Protein AF-A0A374I270-F1 (afdb_monomer)

pLDDT: mean 89.13, std 11.02, range [49.81, 97.75]

Foldseek 3Di:
DDDPDPVSVVVVVVVVVVVVVVVVVVVVVVVPDPPPDDDDQDPVRVVLLVVLVVVVVVVDDLVNVVVVVPDHSVSSVVSVVVVVVVVVVVVVVVD

Structure (mmCIF, N/CA/C/O backbone):
data_AF-A0A374I270-F1
#
_entry.id   AF-A0A374I270-F1
#
loop_
_atom_site.group_PDB
_atom_site.id
_atom_site.type_symbol
_atom_site.label_atom_id
_atom_site.label_alt_id
_atom_site.label_comp_id
_atom_site.label_asym_id
_atom_site.label_entity_id
_atom_site.label_seq_id
_atom_site.pdbx_PDB_ins_code
_atom_site.Cartn_x
_atom_site.Cartn_y
_atom_site.Cartn_z
_atom_site.occupancy
_atom_site.B_iso_or_equiv
_atom_site.auth_seq_id
_atom_site.auth_comp_id
_atom_site.auth_asym_id
_atom_site.auth_atom_id
_atom_site.pdbx_PDB_model_num
ATOM 1 N N . MET A 1 1 ? 28.838 15.331 -32.473 1.00 59.97 1 MET A N 1
ATOM 2 C CA . MET A 1 1 ? 29.424 14.663 -33.655 1.00 59.97 1 MET A CA 1
ATOM 3 C C . MET A 1 1 ? 28.445 14.801 -34.804 1.00 59.97 1 MET A C 1
ATOM 5 O O . MET A 1 1 ? 27.322 14.334 -34.671 1.00 59.97 1 MET A O 1
ATOM 9 N N . THR A 1 2 ? 28.821 15.482 -35.882 1.00 72.44 2 THR A N 1
ATOM 10 C CA . THR A 1 2 ? 27.989 15.586 -37.087 1.00 72.44 2 THR A CA 1
ATOM 11 C C . THR A 1 2 ? 28.265 14.379 -37.984 1.00 72.44 2 THR A C 1
ATOM 13 O O . THR A 1 2 ? 29.416 14.057 -38.272 1.00 72.44 2 THR A O 1
ATOM 16 N N . ILE A 1 3 ? 27.216 13.659 -38.382 1.00 75.19 3 ILE A N 1
ATOM 17 C CA . ILE A 1 3 ? 27.329 12.542 -39.324 1.00 75.19 3 ILE A CA 1
ATOM 18 C C . ILE A 1 3 ? 27.387 13.144 -40.725 1.00 75.19 3 ILE A C 1
ATOM 20 O O . ILE A 1 3 ? 26.403 13.688 -41.211 1.00 75.19 3 ILE A O 1
ATOM 24 N N . THR A 1 4 ? 28.553 13.083 -41.358 1.00 80.00 4 THR A N 1
ATOM 25 C CA . THR A 1 4 ? 28.818 13.767 -42.634 1.00 80.00 4 THR A CA 1
ATOM 26 C C . THR A 1 4 ? 28.695 12.863 -43.862 1.00 80.00 4 THR A C 1
ATOM 28 O O . THR A 1 4 ? 28.843 13.342 -44.981 1.00 80.00 4 THR A O 1
ATOM 31 N N . SER A 1 5 ? 28.422 11.561 -43.692 1.00 89.75 5 SER A N 1
ATOM 32 C CA . SER A 1 5 ? 28.330 10.606 -44.805 1.00 89.75 5 SER A CA 1
ATOM 33 C C . SER A 1 5 ? 27.226 9.568 -44.596 1.00 89.75 5 SER A C 1
ATOM 35 O O . SER A 1 5 ? 26.939 9.168 -43.467 1.00 89.75 5 SER A O 1
ATOM 37 N N . LEU A 1 6 ? 26.653 9.062 -45.692 1.00 89.50 6 LEU A N 1
ATOM 38 C CA . LEU A 1 6 ? 25.644 7.997 -45.648 1.00 89.50 6 LEU A CA 1
ATOM 39 C C . LEU A 1 6 ? 26.185 6.719 -44.984 1.00 89.50 6 LEU A C 1
ATOM 41 O O . LEU A 1 6 ? 25.492 6.081 -44.198 1.00 89.50 6 LEU A O 1
ATOM 45 N N . LYS A 1 7 ? 27.451 6.372 -45.241 1.00 90.81 7 LYS A N 1
ATOM 46 C CA . LYS A 1 7 ? 28.100 5.196 -44.643 1.00 90.81 7 LYS A CA 1
ATOM 47 C C . LYS A 1 7 ? 28.209 5.318 -43.122 1.00 90.81 7 LYS A C 1
ATOM 49 O O . LYS A 1 7 ? 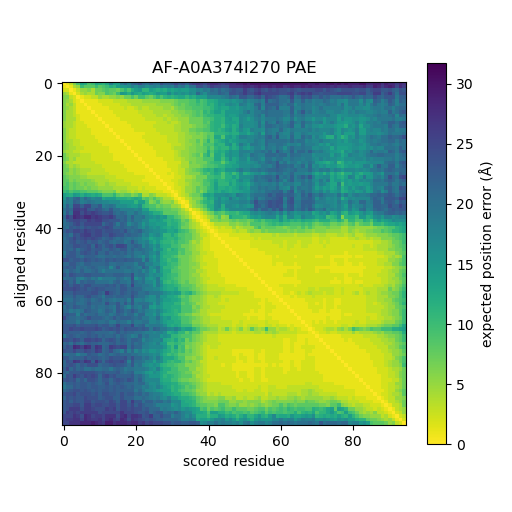27.897 4.363 -42.416 1.00 90.81 7 LYS A O 1
ATOM 54 N N . SER A 1 8 ? 28.610 6.486 -42.618 1.00 89.12 8 SER A N 1
ATOM 55 C CA . SER A 1 8 ? 28.683 6.724 -41.173 1.00 89.12 8 SER A CA 1
ATOM 56 C C . SER A 1 8 ? 27.298 6.782 -40.525 1.00 89.12 8 SER A C 1
ATOM 58 O O . SER A 1 8 ? 27.147 6.316 -39.397 1.00 89.12 8 SER A O 1
ATOM 60 N N . ALA A 1 9 ? 26.272 7.254 -41.244 1.00 91.38 9 ALA A N 1
ATOM 61 C CA . ALA A 1 9 ? 24.883 7.187 -40.789 1.00 91.38 9 ALA A CA 1
ATOM 62 C C . ALA A 1 9 ? 24.411 5.736 -40.618 1.00 91.38 9 ALA A C 1
ATOM 64 O O . ALA A 1 9 ? 23.917 5.374 -39.553 1.00 91.38 9 ALA A O 1
ATOM 65 N N . LEU A 1 10 ? 24.635 4.887 -41.625 1.00 93.69 10 LEU A N 1
ATOM 66 C CA . LEU A 1 10 ? 24.250 3.473 -41.593 1.00 93.69 10 LEU A CA 1
ATOM 67 C C . LEU A 1 10 ? 24.981 2.694 -40.492 1.00 93.69 10 LEU A C 1
ATOM 69 O O . LEU A 1 10 ? 24.367 1.905 -39.778 1.00 93.69 10 LEU A O 1
ATOM 73 N N . GLN A 1 11 ? 26.277 2.952 -40.299 1.00 92.44 11 GLN A N 1
ATOM 74 C CA . GLN A 1 11 ? 27.042 2.347 -39.204 1.00 92.44 11 GLN A CA 1
ATOM 75 C C . GLN A 1 11 ? 26.515 2.774 -37.830 1.00 92.44 11 GLN A C 1
ATOM 77 O O . GLN A 1 11 ? 26.435 1.946 -36.922 1.00 92.44 11 GLN A O 1
ATOM 82 N N . ARG A 1 12 ? 26.119 4.044 -37.678 1.00 93.69 12 ARG A N 1
ATOM 83 C CA . ARG A 1 12 ? 25.538 4.542 -36.430 1.00 93.69 12 ARG A CA 1
ATOM 84 C C . ARG A 1 12 ? 24.160 3.941 -36.163 1.00 93.69 12 ARG A C 1
ATOM 86 O O . ARG A 1 12 ? 23.892 3.594 -35.019 1.00 93.69 12 ARG A O 1
ATOM 93 N N . ILE A 1 13 ? 23.325 3.773 -37.188 1.00 95.00 13 ILE A N 1
ATOM 94 C CA . ILE A 1 13 ? 22.022 3.097 -37.072 1.00 95.00 13 ILE A CA 1
ATOM 95 C C . ILE A 1 13 ? 22.219 1.655 -36.593 1.00 95.00 13 ILE A C 1
ATOM 97 O O . ILE A 1 13 ? 21.673 1.285 -35.560 1.00 95.00 13 ILE A O 1
ATOM 101 N N . ALA A 1 14 ? 23.099 0.888 -37.241 1.00 94.44 14 ALA A N 1
ATOM 102 C CA . ALA A 1 14 ? 23.372 -0.502 -36.861 1.00 94.44 14 ALA A CA 1
ATOM 103 C C . ALA A 1 14 ? 23.986 -0.654 -35.453 1.00 94.44 14 ALA A C 1
ATOM 105 O O . ALA A 1 14 ? 23.909 -1.720 -34.837 1.00 94.44 14 ALA A O 1
ATOM 106 N N . GLN A 1 15 ? 24.661 0.382 -34.947 1.00 95.00 15 GLN A N 1
ATOM 107 C CA . GLN A 1 15 ? 25.120 0.431 -33.559 1.00 95.00 15 GLN A CA 1
ATOM 108 C C . GLN A 1 15 ? 23.950 0.706 -32.603 1.00 95.00 15 GLN A C 1
ATOM 110 O O . GLN A 1 15 ? 23.782 -0.014 -31.623 1.00 95.00 15 GLN A O 1
ATOM 115 N N . LEU A 1 16 ? 23.130 1.714 -32.908 1.00 96.50 16 LEU A N 1
ATOM 116 C CA . LEU A 1 16 ? 21.981 2.108 -32.092 1.00 96.50 16 LEU A CA 1
ATOM 117 C C . LEU A 1 16 ? 20.905 1.021 -32.009 1.00 96.50 16 LEU A C 1
ATOM 119 O O . LEU A 1 16 ? 20.230 0.921 -30.989 1.00 96.50 16 LEU A O 1
ATOM 123 N N . GLU A 1 17 ? 20.735 0.213 -33.056 1.00 96.88 17 GLU A N 1
ATOM 124 C CA . GLU A 1 17 ? 19.825 -0.937 -33.056 1.00 96.88 17 GLU A CA 1
ATOM 125 C C . GLU A 1 17 ? 20.273 -2.004 -32.053 1.00 96.88 17 GLU A C 1
ATOM 127 O O . GLU A 1 17 ? 19.467 -2.455 -31.241 1.00 96.88 17 GLU A O 1
ATOM 132 N N . ARG A 1 18 ? 21.573 -2.332 -32.033 1.00 96.44 18 ARG A N 1
ATOM 133 C CA . ARG A 1 18 ? 22.156 -3.272 -31.061 1.00 96.44 18 ARG A CA 1
ATOM 134 C C . ARG A 1 18 ? 22.082 -2.747 -29.630 1.00 96.44 18 ARG A C 1
ATOM 136 O O . ARG A 1 18 ? 21.714 -3.491 -28.727 1.00 96.44 18 ARG A O 1
ATOM 143 N N . GLU A 1 19 ? 22.390 -1.467 -29.424 1.00 96.56 19 GLU A N 1
ATOM 144 C CA . GLU A 1 19 ? 22.24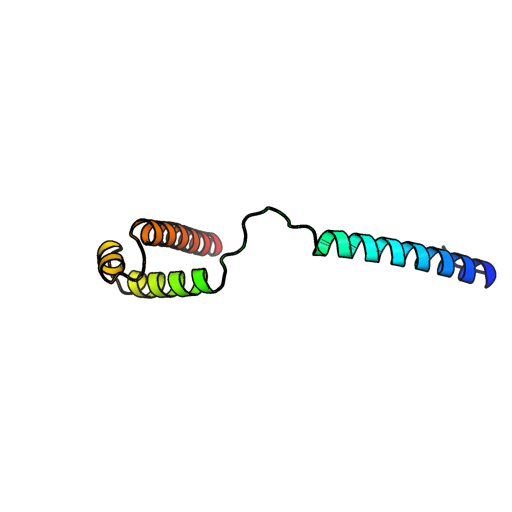7 -0.818 -28.114 1.00 96.56 19 GLU A CA 1
ATOM 145 C C . GLU A 1 19 ? 20.778 -0.831 -27.653 1.00 96.56 19 GLU A C 1
ATOM 147 O O . GLU A 1 19 ? 20.496 -1.172 -26.507 1.00 96.56 19 GLU A O 1
ATOM 152 N N . ASN A 1 20 ? 19.822 -0.545 -28.545 1.00 97.12 20 ASN A N 1
ATOM 153 C CA . ASN A 1 20 ? 18.393 -0.624 -28.224 1.00 97.12 20 ASN A CA 1
ATOM 154 C C . ASN A 1 20 ? 17.956 -2.032 -27.819 1.00 97.12 20 ASN A C 1
ATOM 156 O O . ASN A 1 20 ? 17.180 -2.178 -26.877 1.00 97.12 20 ASN A O 1
ATOM 160 N N . GLU A 1 21 ? 18.411 -3.059 -28.533 1.00 96.62 21 GLU A N 1
ATOM 161 C CA . GLU A 1 21 ? 18.074 -4.449 -28.224 1.00 96.62 21 GLU A CA 1
ATOM 162 C C . GLU A 1 21 ? 18.586 -4.851 -26.834 1.00 96.62 21 GLU A C 1
ATOM 164 O O . GLU A 1 21 ? 17.830 -5.401 -26.031 1.00 96.62 21 GLU A O 1
ATOM 169 N N . GLN A 1 22 ? 19.826 -4.480 -26.503 1.00 95.19 22 GLN A N 1
ATOM 170 C CA . GLN A 1 22 ? 20.408 -4.710 -25.179 1.00 95.19 22 GLN A CA 1
ATOM 171 C C . GLN A 1 22 ? 19.641 -3.976 -24.073 1.00 95.19 22 GLN A C 1
ATOM 173 O O . GLN A 1 22 ? 19.285 -4.586 -23.065 1.00 95.19 22 GLN A O 1
ATOM 178 N N . LEU A 1 23 ? 19.316 -2.696 -24.277 1.00 96.31 23 LEU A N 1
ATOM 179 C CA . LEU A 1 23 ? 18.552 -1.907 -23.305 1.00 96.31 23 LEU A CA 1
ATOM 180 C C . LEU A 1 23 ? 17.142 -2.470 -23.086 1.00 96.31 23 LEU A C 1
ATOM 182 O O . LEU A 1 23 ? 16.646 -2.479 -21.960 1.00 96.31 23 LEU A O 1
ATOM 186 N N . ARG A 1 24 ? 16.488 -2.976 -24.139 1.00 94.94 24 ARG A N 1
ATOM 187 C CA . ARG A 1 24 ? 15.180 -3.640 -24.022 1.00 94.94 24 ARG A CA 1
ATOM 188 C C . ARG A 1 24 ? 15.268 -4.924 -23.202 1.00 94.94 24 ARG A C 1
ATOM 190 O O . ARG A 1 24 ? 14.401 -5.150 -22.361 1.00 94.94 24 ARG A O 1
ATOM 197 N N . ALA A 1 25 ? 16.307 -5.732 -23.408 1.00 92.25 25 ALA A N 1
ATOM 198 C CA . ALA A 1 25 ? 16.531 -6.940 -22.620 1.00 92.25 25 ALA A CA 1
ATOM 199 C C . ALA A 1 25 ? 16.779 -6.615 -21.136 1.00 92.25 25 ALA A C 1
ATOM 201 O O . ALA A 1 25 ? 16.189 -7.243 -20.258 1.00 92.25 25 ALA A O 1
ATOM 202 N N . GLU A 1 26 ? 17.588 -5.594 -20.845 1.00 91.62 26 GLU A N 1
ATOM 203 C CA . GLU A 1 26 ? 17.857 -5.155 -19.472 1.00 91.62 26 GLU A CA 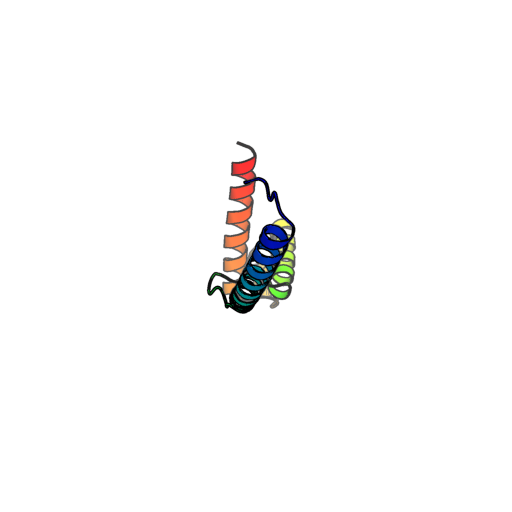1
ATOM 204 C C . GLU A 1 26 ? 16.594 -4.611 -18.780 1.00 91.62 26 GLU A C 1
ATOM 206 O O . GLU A 1 26 ? 16.320 -4.932 -17.621 1.00 91.62 26 GLU A O 1
ATOM 211 N N . LEU A 1 27 ? 15.759 -3.857 -19.503 1.00 90.31 27 LEU A N 1
ATOM 212 C CA . LEU A 1 27 ? 14.468 -3.389 -18.993 1.00 90.31 27 LEU A CA 1
ATOM 213 C C . LEU A 1 27 ? 13.524 -4.538 -18.638 1.00 90.31 27 LEU A C 1
ATOM 215 O O . LEU A 1 27 ? 12.853 -4.465 -17.608 1.00 90.31 27 LEU A O 1
ATOM 219 N N . GLU A 1 28 ? 13.468 -5.598 -19.444 1.00 89.25 28 GLU A N 1
ATOM 220 C CA . GLU A 1 28 ? 12.658 -6.773 -19.110 1.00 89.25 28 GLU A CA 1
ATOM 221 C C . GLU A 1 28 ? 13.186 -7.511 -17.877 1.00 89.25 28 GLU A C 1
ATOM 223 O O . GLU A 1 28 ? 12.399 -7.965 -17.043 1.00 89.25 28 GLU A O 1
ATOM 228 N N . VAL A 1 29 ? 14.506 -7.556 -17.679 1.00 87.38 29 VAL A N 1
ATOM 229 C CA . VAL A 1 29 ? 15.087 -8.057 -16.426 1.00 87.38 29 VAL A CA 1
ATOM 230 C C . VAL A 1 29 ? 14.638 -7.196 -15.241 1.00 87.38 29 VAL A C 1
ATOM 232 O O . VAL A 1 29 ? 14.228 -7.746 -14.221 1.00 87.38 29 VAL A O 1
ATO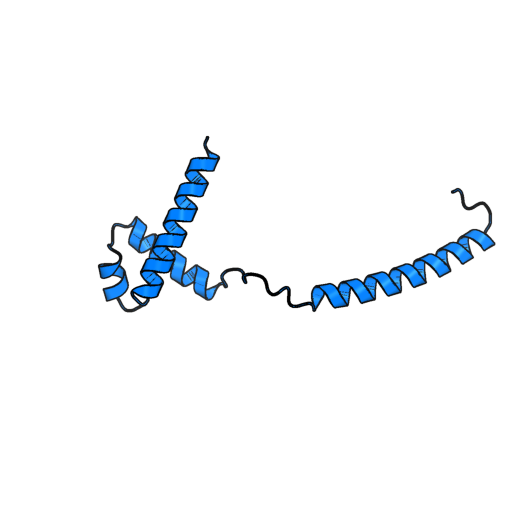M 235 N N . TYR A 1 30 ? 14.644 -5.864 -15.357 1.00 82.44 30 TYR A N 1
ATOM 236 C CA . TYR A 1 30 ? 14.209 -4.984 -14.266 1.00 82.44 30 TYR A CA 1
ATOM 237 C C . TYR A 1 30 ? 12.711 -5.054 -13.969 1.00 82.44 30 TYR A C 1
ATOM 239 O O . TYR A 1 30 ? 12.340 -5.032 -12.796 1.00 82.44 30 TYR A O 1
ATOM 247 N N . LYS A 1 31 ? 11.849 -5.179 -14.983 1.00 80.94 31 LYS A N 1
ATOM 248 C CA . LYS A 1 31 ? 10.400 -5.355 -14.784 1.00 80.94 31 LYS A CA 1
ATOM 249 C C . LYS A 1 31 ? 10.074 -6.640 -14.032 1.00 80.94 31 LYS A C 1
ATOM 251 O O . LYS A 1 31 ? 9.192 -6.644 -13.179 1.00 80.94 31 LYS A O 1
ATOM 256 N N . ASN A 1 32 ? 10.795 -7.714 -14.346 1.00 74.38 32 ASN A N 1
ATOM 257 C CA . ASN A 1 32 ? 10.574 -9.035 -13.758 1.00 74.38 32 ASN A CA 1
ATOM 258 C C . ASN A 1 32 ? 11.363 -9.254 -12.460 1.00 74.38 32 ASN A C 1
ATOM 260 O O . ASN A 1 32 ? 11.161 -10.248 -11.759 1.00 74.38 32 ASN A O 1
ATOM 264 N N . ARG A 1 33 ? 12.257 -8.328 -12.103 1.00 73.19 33 ARG A N 1
ATOM 265 C CA . ARG A 1 33 ? 12.998 -8.379 -10.848 1.00 73.19 33 ARG A CA 1
ATOM 266 C C . ARG A 1 33 ? 12.043 -8.087 -9.695 1.00 73.19 33 ARG A C 1
ATOM 268 O O . ARG A 1 33 ? 11.603 -6.957 -9.509 1.00 73.19 33 ARG A O 1
ATOM 275 N N . ASN A 1 34 ? 11.784 -9.099 -8.868 1.00 65.38 34 ASN A N 1
ATOM 276 C CA . ASN A 1 34 ? 11.141 -8.913 -7.570 1.00 65.38 34 ASN A CA 1
ATOM 277 C C . ASN A 1 34 ? 12.062 -8.049 -6.695 1.00 65.38 34 ASN A C 1
ATOM 279 O O . ASN A 1 34 ? 13.020 -8.539 -6.091 1.00 65.38 34 ASN A O 1
ATOM 283 N N . THR A 1 35 ? 11.825 -6.740 -6.675 1.00 65.69 35 THR A N 1
ATOM 284 C CA . THR A 1 35 ? 12.485 -5.819 -5.760 1.00 65.69 35 THR A CA 1
ATOM 285 C C . THR A 1 35 ? 11.935 -6.152 -4.379 1.00 65.69 35 THR A C 1
ATOM 287 O O . THR A 1 35 ? 10.839 -5.738 -4.021 1.00 65.69 35 THR A O 1
ATOM 290 N N . GLY A 1 36 ? 12.650 -6.996 -3.629 1.00 62.22 36 GLY A N 1
ATOM 291 C CA . GLY A 1 36 ? 12.261 -7.512 -2.308 1.00 62.22 36 GLY A CA 1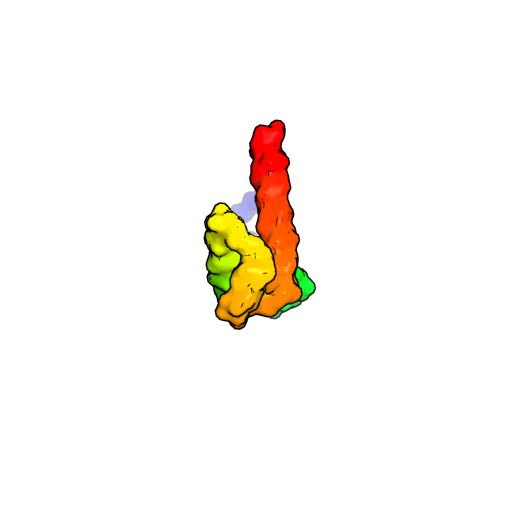
ATOM 292 C C . GLY A 1 36 ? 12.145 -6.449 -1.205 1.00 62.22 36 GLY A C 1
ATOM 293 O O . GLY A 1 36 ? 12.523 -6.698 -0.067 1.00 62.22 36 GLY A O 1
ATOM 294 N N . GLY A 1 37 ? 11.675 -5.250 -1.539 1.00 68.69 37 GLY A N 1
ATOM 295 C CA . GLY A 1 37 ? 11.285 -4.208 -0.614 1.00 68.69 37 GLY A CA 1
ATOM 296 C C . GLY A 1 37 ? 9.902 -4.460 -0.022 1.00 68.69 37 GLY A C 1
ATOM 297 O O . GLY A 1 37 ? 9.177 -5.394 -0.375 1.00 68.69 37 GLY A O 1
ATOM 298 N N . ARG A 1 38 ? 9.524 -3.584 0.910 1.00 66.38 38 ARG A N 1
ATOM 299 C CA . ARG A 1 38 ? 8.198 -3.594 1.523 1.00 66.38 38 ARG A CA 1
ATOM 300 C C . ARG A 1 38 ? 7.145 -3.417 0.431 1.00 66.38 38 ARG A C 1
ATOM 302 O O . ARG A 1 38 ? 7.070 -2.361 -0.193 1.00 66.38 38 ARG A O 1
ATOM 309 N N . LYS A 1 39 ? 6.325 -4.447 0.212 1.00 71.56 39 LYS A N 1
ATOM 310 C CA . LYS A 1 39 ? 5.166 -4.338 -0.678 1.00 71.56 39 LYS A CA 1
ATOM 311 C C . LYS A 1 39 ? 4.275 -3.205 -0.177 1.00 71.56 39 LYS A C 1
ATOM 313 O O . LYS A 1 39 ? 4.050 -3.080 1.031 1.00 71.56 39 LYS A O 1
ATOM 318 N N . LYS A 1 40 ? 3.780 -2.384 -1.106 1.00 78.12 40 LYS A N 1
ATOM 319 C CA . LYS A 1 40 ? 2.706 -1.441 -0.790 1.00 78.12 40 LYS A CA 1
ATOM 320 C C . LYS A 1 40 ? 1.530 -2.223 -0.207 1.00 78.12 40 LYS A C 1
ATOM 322 O O . LYS A 1 40 ? 1.329 -3.386 -0.559 1.00 78.12 40 LYS A O 1
ATOM 327 N N . HIS A 1 41 ? 0.794 -1.586 0.698 1.00 85.75 41 HIS A N 1
ATOM 328 C CA . HIS A 1 41 ? -0.458 -2.147 1.178 1.00 85.75 41 HIS A CA 1
ATOM 329 C C . HIS A 1 41 ? -1.372 -2.403 -0.020 1.00 85.75 41 HIS A C 1
ATOM 331 O O . HIS A 1 41 ? -1.546 -1.523 -0.865 1.00 85.75 41 HIS A O 1
ATOM 337 N N . ASP A 1 42 ? -1.860 -3.634 -0.127 1.00 88.19 42 ASP A N 1
ATOM 338 C CA . ASP A 1 42 ? -2.779 -4.025 -1.185 1.00 88.19 42 ASP A CA 1
ATOM 339 C C . ASP A 1 42 ? -4.174 -3.441 -0.928 1.00 88.19 42 ASP A C 1
ATOM 341 O O . ASP A 1 42 ? -4.452 -2.835 0.111 1.00 88.19 42 ASP A O 1
ATOM 345 N N . GLU A 1 43 ? -5.059 -3.586 -1.909 1.00 91.12 43 GLU A N 1
ATOM 346 C CA . GLU A 1 43 ? -6.405 -3.024 -1.840 1.00 91.12 43 GLU A CA 1
ATOM 347 C C . GLU A 1 43 ? -7.215 -3.599 -0.671 1.00 91.12 43 GLU A C 1
ATOM 349 O O . GLU A 1 43 ? -7.880 -2.847 0.038 1.00 91.12 43 GLU A O 1
ATOM 354 N N . ALA A 1 44 ? -7.088 -4.902 -0.400 1.00 90.88 44 ALA A N 1
ATOM 355 C CA . ALA A 1 44 ? -7.756 -5.551 0.725 1.00 90.88 44 ALA A CA 1
ATOM 356 C C . ALA A 1 44 ? -7.316 -4.953 2.071 1.00 90.88 44 ALA A C 1
ATOM 358 O O . ALA A 1 44 ? -8.149 -4.654 2.932 1.00 90.88 44 ALA A O 1
ATOM 359 N N . TRP A 1 45 ? -6.012 -4.718 2.241 1.00 92.69 45 TRP A N 1
ATOM 360 C CA . TRP A 1 45 ? -5.483 -4.051 3.423 1.00 92.69 45 TRP A CA 1
ATOM 361 C C . TRP A 1 45 ? -5.999 -2.618 3.538 1.00 92.69 45 TRP A C 1
ATOM 363 O O . TRP A 1 45 ? -6.396 -2.214 4.630 1.00 92.69 45 TRP A O 1
ATOM 373 N N . MET A 1 46 ? -6.010 -1.860 2.434 1.00 94.12 46 MET A N 1
ATOM 374 C CA . MET A 1 46 ? -6.466 -0.466 2.420 1.00 94.12 46 MET A CA 1
ATOM 375 C C . MET A 1 46 ? -7.951 -0.342 2.756 1.00 94.12 46 MET A C 1
ATOM 377 O O . MET A 1 46 ? -8.319 0.569 3.491 1.00 94.12 46 MET A O 1
ATOM 381 N N . THR A 1 47 ? -8.793 -1.249 2.264 1.00 95.69 47 THR A N 1
ATOM 382 C CA . THR A 1 47 ? -10.223 -1.285 2.597 1.00 95.69 47 THR A CA 1
ATOM 383 C C . THR A 1 47 ? -10.430 -1.530 4.089 1.00 95.69 47 THR A C 1
ATOM 385 O O . THR A 1 47 ? -11.037 -0.699 4.757 1.00 95.69 47 THR A O 1
ATOM 388 N N . SER A 1 48 ? -9.817 -2.578 4.649 1.00 95.25 48 SER A N 1
ATOM 389 C CA . SER A 1 48 ? -9.938 -2.871 6.085 1.00 95.25 48 SER A CA 1
ATOM 390 C C . SER A 1 48 ? -9.358 -1.758 6.974 1.00 95.25 48 SER A C 1
ATOM 392 O O . SER A 1 48 ? -9.902 -1.460 8.038 1.00 95.25 48 SER A O 1
ATOM 394 N N . TYR A 1 49 ? -8.285 -1.093 6.533 1.00 96.75 49 TYR A N 1
ATOM 395 C CA . TYR A 1 49 ? -7.741 0.072 7.229 1.00 96.75 49 TYR A CA 1
ATOM 396 C C . TYR A 1 49 ? -8.699 1.274 7.214 1.00 96.75 49 TYR A C 1
ATOM 398 O O . TYR A 1 49 ? -8.856 1.925 8.244 1.00 96.75 49 TYR A O 1
ATOM 406 N N . ARG A 1 50 ? -9.346 1.577 6.079 1.00 96.38 50 ARG A N 1
ATOM 407 C CA . ARG A 1 50 ? -10.317 2.683 5.982 1.00 96.38 50 ARG A CA 1
ATOM 408 C C . ARG A 1 50 ? -11.510 2.460 6.905 1.00 96.38 50 ARG A C 1
ATOM 410 O O . ARG A 1 50 ? -11.884 3.388 7.612 1.00 96.38 50 ARG A O 1
ATOM 417 N N . ASP A 1 51 ? -12.041 1.241 6.957 1.00 96.75 51 ASP A N 1
ATOM 418 C CA . ASP A 1 51 ? -13.153 0.902 7.854 1.00 96.75 51 ASP A CA 1
ATOM 4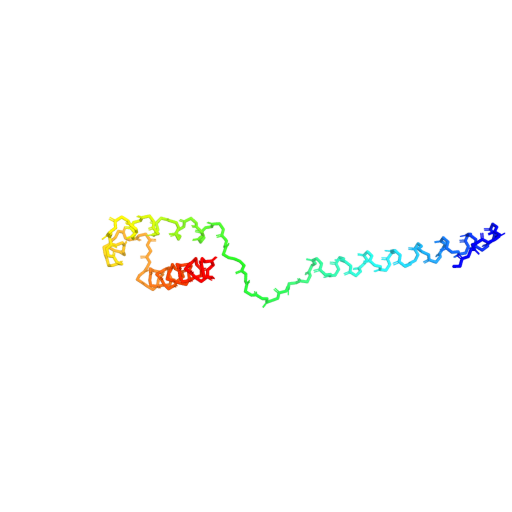19 C C . ASP A 1 51 ? -12.764 1.092 9.324 1.00 96.75 51 ASP A C 1
ATOM 421 O O . ASP A 1 51 ? -13.521 1.664 10.110 1.00 96.75 51 ASP A O 1
ATOM 425 N N . PHE A 1 52 ? -11.544 0.683 9.693 1.00 97.69 52 PHE A N 1
ATOM 426 C CA . PHE A 1 52 ? -10.984 0.980 11.010 1.00 97.69 52 PHE A CA 1
ATOM 427 C C . PHE A 1 52 ? -10.871 2.490 11.260 1.00 97.69 52 PHE A C 1
ATOM 429 O O . PHE A 1 52 ? -11.290 2.956 12.318 1.00 97.69 52 PHE A O 1
ATOM 436 N N . ALA A 1 53 ? -10.319 3.252 10.310 1.00 96.94 53 ALA A N 1
ATOM 437 C CA . ALA A 1 53 ? -10.091 4.687 10.457 1.00 96.94 53 ALA A CA 1
ATOM 438 C C . ALA A 1 53 ? -11.406 5.453 10.647 1.00 96.94 53 ALA A C 1
ATOM 440 O O . ALA A 1 53 ? -11.500 6.242 11.578 1.00 96.94 53 ALA A O 1
ATOM 441 N N . VAL A 1 54 ? -12.443 5.150 9.858 1.00 97.50 54 VAL A N 1
ATOM 442 C CA . VAL A 1 54 ? -13.773 5.770 9.988 1.00 97.50 54 VAL A CA 1
ATOM 443 C C . VAL A 1 54 ? -14.376 5.506 11.370 1.00 97.50 54 VAL A C 1
ATOM 445 O O . VAL A 1 54 ? -14.882 6.426 12.009 1.00 97.50 54 VAL A O 1
ATOM 448 N N . LYS A 1 55 ? -14.303 4.265 11.869 1.00 96.75 55 LYS A N 1
ATOM 449 C CA . LYS A 1 55 ? -14.819 3.914 13.205 1.00 96.75 55 LYS A CA 1
ATOM 450 C C . LYS A 1 55 ? -14.037 4.619 14.317 1.00 96.75 55 LYS A C 1
ATOM 452 O O . LYS A 1 55 ? -14.634 5.111 15.273 1.00 96.75 55 LYS A O 1
ATOM 457 N N . TYR A 1 56 ? -12.713 4.681 14.181 1.00 97.06 56 TYR A N 1
ATOM 458 C CA . TYR A 1 56 ? -11.826 5.313 15.155 1.00 97.06 56 TYR A CA 1
ATOM 459 C C . TYR A 1 56 ? -11.993 6.841 15.188 1.00 97.06 56 TYR A C 1
ATOM 461 O O . TYR A 1 56 ? -12.126 7.417 16.264 1.00 97.06 56 TYR A O 1
ATOM 469 N N . GLU A 1 57 ? -12.070 7.497 14.027 1.00 95.94 57 GLU A N 1
ATOM 470 C CA . GLU A 1 57 ? -12.391 8.928 13.897 1.00 95.94 57 GLU A CA 1
ATOM 471 C C . GLU A 1 57 ? -13.808 9.241 14.401 1.00 95.94 57 GLU A C 1
ATOM 473 O O . GLU A 1 57 ? -14.042 10.302 14.975 1.00 95.94 57 GLU A O 1
ATOM 478 N N . GLY A 1 58 ? -14.733 8.286 14.269 1.00 95.81 58 GLY A N 1
ATOM 479 C CA . GLY A 1 58 ? -16.070 8.329 14.864 1.00 95.81 58 GLY A CA 1
ATOM 480 C C . GLY A 1 58 ? -16.104 8.178 16.391 1.00 95.81 58 GLY A C 1
ATOM 481 O O . GLY A 1 58 ? -17.190 8.155 16.968 1.00 95.81 58 GLY A O 1
ATOM 482 N N . GLY A 1 59 ? -14.948 8.069 17.054 1.00 95.38 59 GLY A N 1
ATOM 483 C CA . GLY A 1 59 ? -14.824 8.031 18.512 1.00 95.38 59 GLY A CA 1
ATOM 484 C C . GLY A 1 59 ? -14.880 6.636 19.135 1.00 95.38 59 GLY A C 1
ATOM 485 O O . GLY A 1 59 ? -14.825 6.531 20.360 1.00 95.38 59 GLY A O 1
ATOM 486 N N . MET A 1 60 ? -14.956 5.564 18.337 1.00 97.19 60 MET A N 1
ATOM 487 C CA . MET A 1 60 ? -14.875 4.205 18.877 1.00 97.19 60 MET A CA 1
ATOM 488 C C . MET A 1 60 ? -13.461 3.898 19.367 1.00 97.19 60 MET A C 1
ATOM 490 O O . MET A 1 60 ? -12.458 4.149 18.694 1.00 97.19 60 MET A O 1
ATOM 494 N N . THR A 1 61 ? -13.371 3.260 20.526 1.00 97.12 61 THR A N 1
ATOM 495 C CA . THR A 1 61 ? -12.117 2.717 21.034 1.00 97.12 61 THR A CA 1
ATOM 496 C C . THR A 1 61 ? -11.667 1.510 20.210 1.00 97.12 61 THR A C 1
ATOM 498 O O . THR A 1 61 ? -12.459 0.777 19.616 1.00 97.12 61 THR A O 1
ATOM 501 N N . ILE A 1 62 ? -10.363 1.227 20.242 1.00 96.56 62 ILE A N 1
ATOM 502 C CA . ILE A 1 62 ? -9.775 0.045 19.587 1.00 96.56 62 ILE A CA 1
ATOM 503 C C . ILE A 1 62 ? -10.484 -1.242 20.023 1.00 96.56 62 ILE A C 1
ATOM 505 O O . ILE A 1 62 ? -10.697 -2.138 19.212 1.00 96.56 62 ILE A O 1
ATOM 509 N N . MET A 1 63 ? -10.846 -1.343 21.302 1.00 97.19 63 MET A N 1
ATOM 510 C CA . MET A 1 63 ? -11.487 -2.535 21.847 1.00 97.19 63 MET A CA 1
ATOM 511 C C . MET A 1 63 ? -12.931 -2.694 21.371 1.00 97.19 63 MET A C 1
ATOM 513 O O . MET A 1 63 ? -13.333 -3.821 21.098 1.00 97.19 63 MET A O 1
ATOM 517 N N . GLU A 1 64 ? -13.675 -1.600 21.208 1.00 97.19 64 GLU A N 1
ATOM 518 C CA . GLU A 1 64 ? -15.021 -1.624 20.620 1.00 97.19 64 GLU A CA 1
ATOM 519 C C . GLU A 1 64 ? -14.979 -2.031 19.145 1.00 97.19 64 GLU A C 1
ATOM 521 O O . GLU A 1 64 ? -15.777 -2.861 18.717 1.00 97.19 64 GLU A O 1
ATOM 526 N N . ILE A 1 65 ? -13.998 -1.537 18.382 1.00 97.00 65 ILE A N 1
ATOM 527 C CA . ILE A 1 65 ? -13.808 -1.935 16.978 1.00 97.00 65 ILE A CA 1
ATOM 528 C C . ILE A 1 65 ? -13.443 -3.423 16.881 1.00 97.00 65 ILE A C 1
ATOM 530 O O . ILE A 1 65 ? -13.985 -4.149 16.053 1.00 97.00 65 ILE A O 1
ATOM 534 N N . VAL A 1 66 ? -12.555 -3.910 17.753 1.00 96.94 66 VAL A N 1
ATOM 535 C CA . VAL A 1 66 ? -12.174 -5.333 17.801 1.00 96.94 66 VAL A CA 1
ATOM 536 C C . VAL A 1 66 ? -13.354 -6.220 18.204 1.00 96.94 66 VAL A C 1
ATOM 538 O O . VAL A 1 66 ? -13.476 -7.331 17.693 1.00 96.94 66 VAL A O 1
ATOM 541 N N . ALA A 1 67 ? -14.236 -5.748 19.088 1.00 97.00 67 ALA A N 1
ATOM 542 C CA . ALA A 1 67 ? -15.412 -6.499 19.526 1.00 97.00 67 ALA A CA 1
ATOM 543 C C . ALA A 1 67 ? -16.416 -6.772 18.390 1.00 97.00 67 ALA A C 1
ATOM 545 O O . ALA A 1 67 ? -17.161 -7.744 18.473 1.00 97.00 67 ALA A O 1
ATOM 546 N N . GLN A 1 68 ? -16.399 -5.982 17.311 1.00 95.50 68 GLN A N 1
ATOM 547 C CA . GLN A 1 68 ? -17.215 -6.228 16.112 1.00 95.50 68 GLN A CA 1
ATOM 548 C C . GLN A 1 68 ? -16.739 -7.446 15.301 1.00 95.50 68 GLN A C 1
ATOM 550 O O . GLN A 1 68 ? -17.459 -7.928 14.433 1.00 95.50 68 GLN A O 1
ATOM 555 N N . GLY A 1 69 ? -15.538 -7.967 15.580 1.00 91.12 69 GLY A N 1
ATOM 556 C CA . GLY A 1 69 ? -15.046 -9.231 15.027 1.00 91.12 69 GLY A CA 1
ATOM 557 C C . GLY A 1 69 ? -14.439 -9.154 13.622 1.00 91.12 69 GLY A C 1
ATOM 558 O O . GLY A 1 69 ? -13.906 -10.153 13.149 1.00 91.12 69 GLY A O 1
ATOM 559 N N . GLU A 1 70 ? -14.452 -7.989 12.971 1.00 92.50 70 GLU A N 1
ATOM 560 C CA . GLU A 1 70 ? -13.907 -7.812 11.613 1.00 92.50 70 GLU A CA 1
ATOM 561 C C . GLU A 1 70 ? -12.373 -7.888 11.559 1.00 92.50 70 GLU A C 1
ATOM 563 O O . GLU A 1 70 ? -11.795 -8.339 10.570 1.00 92.50 70 GLU A O 1
ATOM 568 N N . ILE A 1 71 ? -11.694 -7.450 12.625 1.00 95.94 71 ILE A N 1
ATOM 569 C CA . ILE A 1 71 ? -10.232 -7.431 12.710 1.00 95.94 71 ILE A CA 1
ATOM 570 C C . ILE A 1 71 ? -9.744 -7.912 14.075 1.00 95.94 71 ILE A C 1
ATOM 572 O O . ILE A 1 71 ? -10.352 -7.672 15.116 1.00 95.94 71 ILE A O 1
ATOM 576 N N . SER A 1 72 ? -8.579 -8.561 14.093 1.00 96.94 72 SER A N 1
ATOM 577 C CA . SER A 1 72 ? -7.944 -8.969 15.348 1.00 96.94 72 SER A CA 1
ATOM 578 C C . SER A 1 72 ? -7.407 -7.770 16.131 1.00 96.94 72 SER A C 1
ATOM 580 O O . SER A 1 72 ? -6.966 -6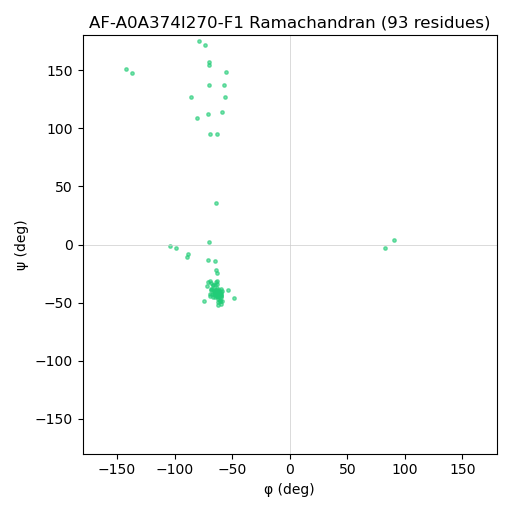.779 15.544 1.00 96.94 72 SER A O 1
ATOM 582 N N . ARG A 1 73 ? -7.301 -7.908 17.461 1.00 97.38 73 ARG A N 1
ATOM 583 C CA . ARG A 1 73 ? -6.654 -6.912 18.339 1.00 97.38 73 ARG A CA 1
ATOM 584 C C . ARG A 1 73 ? -5.289 -6.467 17.806 1.00 97.38 73 ARG A C 1
ATOM 586 O O . ARG A 1 73 ? -5.009 -5.276 17.735 1.00 97.38 73 ARG A O 1
ATOM 593 N N . ARG A 1 74 ? -4.451 -7.418 17.378 1.00 97.38 74 ARG A N 1
ATOM 594 C CA . ARG A 1 74 ? -3.129 -7.124 16.796 1.00 97.38 74 ARG A CA 1
ATOM 595 C C . ARG A 1 74 ? -3.230 -6.248 15.544 1.00 97.38 74 ARG A C 1
ATOM 597 O O . ARG A 1 74 ? -2.413 -5.350 15.362 1.00 97.38 74 ARG A O 1
ATOM 604 N N . THR A 1 75 ? -4.210 -6.514 14.684 1.00 96.62 75 THR A N 1
ATOM 605 C CA . THR A 1 75 ? -4.424 -5.741 13.453 1.00 96.62 75 THR A CA 1
ATOM 606 C C . THR A 1 75 ? -4.914 -4.337 13.767 1.00 96.62 75 THR A C 1
ATOM 608 O O . THR A 1 75 ? -4.368 -3.388 13.216 1.00 96.62 75 THR A O 1
ATOM 611 N N . ALA A 1 76 ? -5.838 -4.196 14.718 1.00 97.31 76 ALA A N 1
ATOM 612 C CA . ALA A 1 76 ? -6.337 -2.898 15.156 1.00 97.31 76 ALA A CA 1
ATOM 613 C C . ALA A 1 76 ? -5.214 -2.005 15.717 1.00 97.31 76 ALA A C 1
ATOM 615 O O . ALA A 1 76 ? -5.092 -0.850 15.322 1.00 97.31 76 ALA A O 1
ATOM 616 N N . TYR A 1 77 ? -4.308 -2.543 16.544 1.00 97.75 77 TYR A N 1
ATOM 617 C CA . TYR A 1 77 ? -3.140 -1.777 17.008 1.00 97.75 77 TYR A CA 1
ATOM 618 C C . TYR A 1 77 ? -2.153 -1.432 15.888 1.00 97.75 77 TYR A C 1
ATOM 620 O O . TYR A 1 77 ? -1.581 -0.345 15.893 1.00 97.75 77 TYR A O 1
ATOM 628 N N . ARG A 1 78 ? -1.968 -2.317 14.899 1.00 96.50 78 ARG A N 1
ATOM 629 C CA . ARG A 1 78 ? -1.153 -2.006 13.714 1.00 96.50 78 ARG A CA 1
ATOM 630 C C . ARG A 1 78 ? -1.768 -0.869 12.893 1.00 96.50 78 ARG A C 1
ATOM 632 O O . ARG A 1 78 ? -1.031 -0.014 12.415 1.00 96.50 78 ARG A O 1
ATOM 639 N N . TYR A 1 79 ? -3.089 -0.853 12.739 1.00 97.00 79 TYR A N 1
ATOM 640 C CA . TYR A 1 79 ? -3.800 0.236 12.071 1.00 97.00 79 TYR A CA 1
ATOM 641 C C . TYR A 1 79 ? -3.738 1.537 12.859 1.00 97.00 79 TYR A C 1
ATOM 643 O O . TYR A 1 79 ? -3.507 2.578 12.253 1.00 97.00 79 TYR A O 1
ATOM 651 N N . LYS A 1 80 ? -3.830 1.479 14.191 1.00 96.69 80 LYS A N 1
ATOM 652 C CA . LYS A 1 80 ? -3.629 2.650 15.049 1.00 96.69 80 LYS A CA 1
ATOM 653 C C . LYS A 1 80 ? -2.238 3.261 14.862 1.00 96.69 80 LYS A C 1
ATOM 655 O O . LYS A 1 80 ? -2.134 4.455 14.634 1.00 96.69 80 LYS A O 1
ATOM 660 N N . ALA A 1 81 ? -1.182 2.445 14.895 1.00 96.06 81 ALA A N 1
ATOM 661 C CA . ALA A 1 81 ? 0.184 2.932 14.698 1.00 96.06 81 ALA A CA 1
ATOM 662 C C . ALA A 1 81 ? 0.360 3.613 13.330 1.00 96.06 81 ALA A C 1
ATOM 664 O O . ALA A 1 81 ? 0.919 4.700 13.246 1.00 96.06 81 ALA A O 1
ATOM 665 N N . TYR A 1 82 ? -0.180 3.006 12.270 1.00 94.62 82 TYR A N 1
ATOM 666 C CA . TYR A 1 82 ? -0.153 3.598 10.933 1.00 94.62 82 TYR A CA 1
ATOM 667 C C . TYR A 1 82 ? -0.974 4.896 10.841 1.00 94.62 82 TYR A C 1
ATOM 669 O O . TYR A 1 82 ? -0.550 5.853 10.201 1.00 94.62 82 TYR A O 1
ATOM 677 N N . TYR A 1 83 ? -2.133 4.952 11.501 1.00 95.44 83 TYR A N 1
ATOM 678 C CA . TYR A 1 83 ? -2.942 6.164 11.597 1.00 95.44 83 TYR A CA 1
ATOM 679 C C . TYR A 1 83 ? -2.175 7.298 12.292 1.00 95.44 83 TYR A C 1
ATOM 681 O O . TYR A 1 83 ? -2.102 8.396 11.747 1.00 95.44 83 TYR A O 1
ATOM 689 N N . ASP A 1 84 ? -1.552 7.025 13.441 1.00 94.25 84 ASP A N 1
ATOM 690 C CA . ASP A 1 84 ? -0.763 8.010 14.189 1.00 94.25 84 ASP A CA 1
ATOM 691 C C . ASP A 1 84 ? 0.417 8.545 13.345 1.00 94.25 84 ASP A C 1
ATOM 693 O O . ASP A 1 84 ? 0.654 9.753 13.301 1.00 94.25 84 ASP A O 1
ATOM 697 N N . GLU A 1 85 ? 1.127 7.668 12.621 1.00 93.44 85 GLU A N 1
ATOM 698 C CA . GLU A 1 85 ? 2.199 8.060 11.689 1.00 93.44 85 GLU A CA 1
ATOM 699 C C . GLU A 1 85 ? 1.692 8.995 10.581 1.00 93.44 85 GLU A C 1
ATOM 701 O O . GLU A 1 85 ? 2.346 9.987 10.253 1.00 93.44 85 GLU A O 1
ATOM 706 N N . LEU A 1 86 ? 0.519 8.706 10.009 1.00 91.06 86 LEU A N 1
ATOM 707 C CA . LEU A 1 86 ? -0.081 9.551 8.979 1.00 91.06 86 LEU A CA 1
ATOM 708 C C . LEU A 1 86 ? -0.484 10.926 9.512 1.00 91.06 86 LEU A C 1
ATOM 710 O O . LEU A 1 86 ? -0.295 11.912 8.801 1.00 91.06 86 LEU A O 1
ATOM 714 N N . GLN A 1 87 ? -1.019 11.011 10.732 1.00 90.62 87 GLN A N 1
ATOM 715 C CA . GLN A 1 87 ? -1.371 12.301 11.333 1.00 90.62 87 GLN A CA 1
ATOM 716 C C . GLN A 1 87 ? -0.122 13.138 11.612 1.00 90.62 87 GLN A C 1
ATOM 718 O O . GLN A 1 87 ? -0.060 14.290 11.193 1.00 90.62 87 GLN A O 1
ATOM 723 N N . LYS A 1 88 ? 0.926 12.529 12.176 1.00 90.38 88 LYS A N 1
ATOM 724 C CA . LYS A 1 88 ? 2.206 13.208 12.414 1.00 90.38 88 LYS A CA 1
ATOM 725 C C . LYS A 1 88 ? 2.825 13.754 11.125 1.00 90.38 88 LYS A C 1
ATOM 727 O O . LYS A 1 88 ? 3.351 14.860 11.096 1.00 90.38 88 LYS A O 1
ATOM 732 N N . ASN A 1 89 ? 2.745 12.993 10.034 1.00 86.75 89 ASN A N 1
ATOM 733 C CA . ASN A 1 89 ? 3.245 13.446 8.738 1.00 86.75 89 ASN A CA 1
ATOM 734 C C . ASN A 1 89 ? 2.427 14.603 8.152 1.00 86.75 89 ASN A C 1
ATOM 736 O O . ASN A 1 89 ? 3.007 15.438 7.468 1.00 86.75 89 ASN A O 1
ATOM 740 N N . LYS A 1 90 ? 1.111 14.665 8.399 1.00 83.81 90 LYS A N 1
ATOM 741 C CA . LYS A 1 90 ? 0.281 15.811 7.992 1.00 83.81 90 LYS A CA 1
ATOM 742 C C . LYS A 1 90 ? 0.641 17.068 8.779 1.00 83.81 90 LYS A C 1
ATOM 744 O O . LYS A 1 90 ? 0.750 18.128 8.177 1.00 83.81 90 LYS A O 1
ATOM 749 N N . GLU A 1 91 ? 0.852 16.941 10.08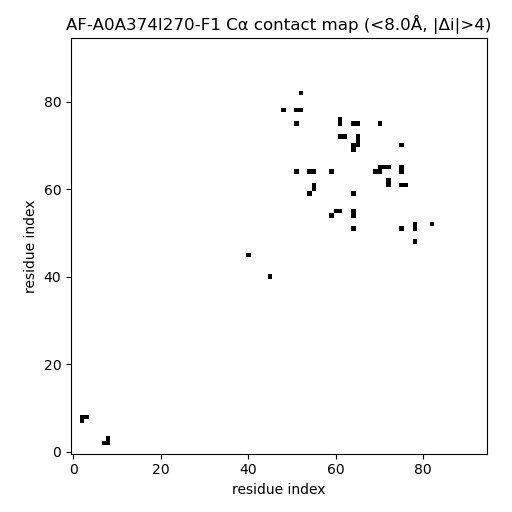7 1.00 74.62 91 GLU A N 1
ATOM 750 C CA . GLU A 1 91 ? 1.257 18.053 10.957 1.00 74.62 91 GLU A CA 1
ATOM 751 C C . GLU A 1 91 ? 2.601 18.647 10.513 1.00 74.62 91 GLU A C 1
ATOM 753 O O . GLU A 1 91 ? 2.680 19.844 10.258 1.00 74.62 91 GLU A O 1
ATOM 758 N N . ASN A 1 92 ? 3.611 17.803 10.271 1.00 73.19 92 ASN A N 1
ATOM 759 C CA . ASN A 1 92 ? 4.934 18.234 9.793 1.00 73.19 92 ASN A CA 1
ATOM 760 C C . ASN A 1 92 ? 4.927 18.864 8.385 1.00 73.19 92 ASN A C 1
ATOM 762 O O . ASN A 1 92 ? 5.935 19.414 7.959 1.00 73.19 92 ASN A O 1
ATOM 766 N N . MET A 1 93 ? 3.844 18.712 7.615 1.00 66.50 93 MET A N 1
ATOM 767 C CA . MET A 1 93 ? 3.721 19.272 6.262 1.00 66.50 93 MET A CA 1
ATOM 768 C C . MET A 1 93 ? 3.140 20.693 6.265 1.00 66.50 93 MET A C 1
ATOM 770 O O . MET A 1 93 ? 3.111 21.343 5.221 1.00 66.50 93 MET A O 1
ATOM 774 N N . HIS A 1 94 ? 2.635 21.141 7.417 1.00 56.84 94 HIS A N 1
ATOM 775 C CA . HIS A 1 94 ? 2.087 22.476 7.640 1.00 56.84 94 HIS A CA 1
ATOM 776 C C . HIS A 1 94 ? 3.030 23.397 8.437 1.00 56.84 94 HIS A C 1
ATOM 778 O O . HIS A 1 94 ? 2.683 24.563 8.631 1.00 56.84 94 HIS A O 1
ATOM 784 N N . GLU A 1 95 ? 4.198 22.896 8.855 1.00 49.81 95 GLU A N 1
ATOM 785 C CA . GLU A 1 95 ? 5.341 23.680 9.361 1.00 49.81 95 GLU A CA 1
ATOM 786 C C . GLU A 1 95 ? 6.308 24.050 8.227 1.00 49.81 95 GLU A C 1
ATOM 788 O O . GLU A 1 95 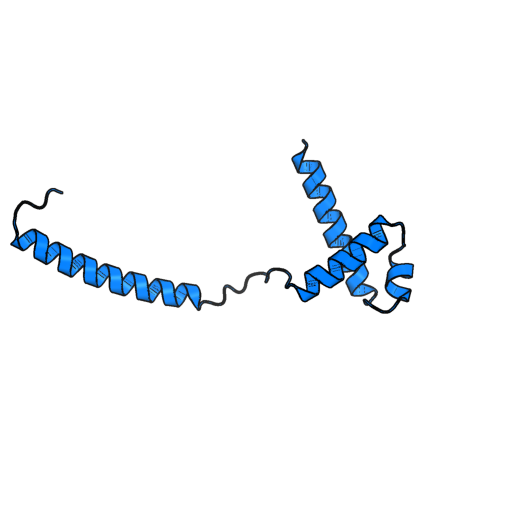? 6.817 25.195 8.249 1.00 49.81 95 GLU A O 1
#

Radius of gyration: 26.55 Å; Cα contacts (8 Å, |Δi|>4): 28; chains: 1; bounding box: 47×33×68 Å

Solvent-accessible surface area (backbone atoms only — not comparable to full-atom values): 5708 Å² total; per-residue (Å²): 136,84,78,88,44,72,68,58,45,53,54,49,49,61,48,52,52,53,51,48,53,53,52,52,53,52,49,53,52,56,72,70,48,80,73,88,62,86,74,73,82,50,69,71,55,50,52,58,44,49,57,50,48,55,46,42,76,70,67,47,50,70,66,60,56,31,70,71,66,85,44,53,66,71,53,49,55,53,47,48,54,53,50,53,53,52,50,53,53,55,55,67,70,76,111

Nearest PDB structures (foldseek):
  2oz9-assembly1_R  TM=3.950E-01  e=1.723E+00  Escherichia coli
  6fal-assembly1_A  TM=4.155E-01  e=3.495E+00  Escherichia coli
  1tro-assembly2_G  TM=3.924E-01  e=5.735E+00  Escherichia coli str. K-12 substr. W3110
  1tro-assembly1_C  TM=4.264E-01  e=8.168E+00  Escherichia coli str. K-12 substr. W3110

Secondary structure (DSSP, 8-state):
----SHHHHHHHHHHHHHHHHHHHHHHHHHHHS---S-PPPPHHHHHHHHHHHHHHHTT--HHHHHHTSSS-HHHHHHHHHHHHHHHHHHHTT--

Mean predicted aligned error: 11.05 Å

Sequence (95 aa):
MTITSLKSALQRIAQLERENEQLRAELEVYKNRNTGGRKKHDEAWMTSYRDFAVKYEGGMTIMEIVAQGEISRRTAYRYKAYYDELQKNKENMHE